Protein AF-A0A3C1R0D6-F1 (afdb_monomer_lite)

Secondary structure (DSSP, 8-state):
-------PPPSSPPP------TT--TTSSSS--SB-TTSSB---HHHHH---HHHHHH-

Foldseek 3Di:
DDDDDDDDDDPPPDDDDDDDDPPQDPLCELFQPDADPVRHRDDDPSNVVDDDVVVVVVD

Sequence (59 aa):
AAQTTSTRVSDSPPNVVVFLVDDMGLMDTSVPFLTGPDGSPARHPLNDLYRTPAMERLA

Structure (mmCIF, N/CA/C/O backbone):
data_AF-A0A3C1R0D6-F1
#
_entry.id   AF-A0A3C1R0D6-F1
#
loop_
_atom_site.group_PDB
_atom_site.id
_atom_site.type_symbol
_atom_site.label_atom_id
_atom_site.label_alt_id
_atom_site.label_comp_id
_atom_site.label_asym_id
_atom_site.label_entity_id
_atom_site.label_seq_id
_atom_site.pdbx_PDB_ins_code
_atom_site.Cartn_x
_atom_site.Cartn_y
_atom_site.Cartn_z
_atom_site.occupancy
_atom_site.B_iso_or_equiv
_atom_site.auth_seq_id
_atom_site.auth_comp_id
_atom_site.auth_asym_id
_atom_site.auth_atom_id
_atom_site.pdbx_PDB_model_num
ATOM 1 N N . ALA A 1 1 ? -48.360 6.321 4.474 1.00 41.22 1 ALA A N 1
ATOM 2 C CA . ALA A 1 1 ? -47.088 7.045 4.661 1.00 41.22 1 ALA A CA 1
ATOM 3 C C . ALA A 1 1 ? -46.191 6.198 5.556 1.00 41.22 1 ALA A C 1
ATOM 5 O O . ALA A 1 1 ? -46.502 6.051 6.730 1.00 41.22 1 ALA A O 1
ATOM 6 N N . ALA A 1 2 ? -45.171 5.550 4.990 1.00 48.22 2 ALA A N 1
ATOM 7 C CA . ALA A 1 2 ? -44.223 4.736 5.747 1.00 48.22 2 ALA A CA 1
ATOM 8 C C . ALA A 1 2 ? -43.112 5.648 6.284 1.00 48.22 2 ALA A C 1
ATOM 10 O O . ALA A 1 2 ? -42.469 6.351 5.507 1.00 4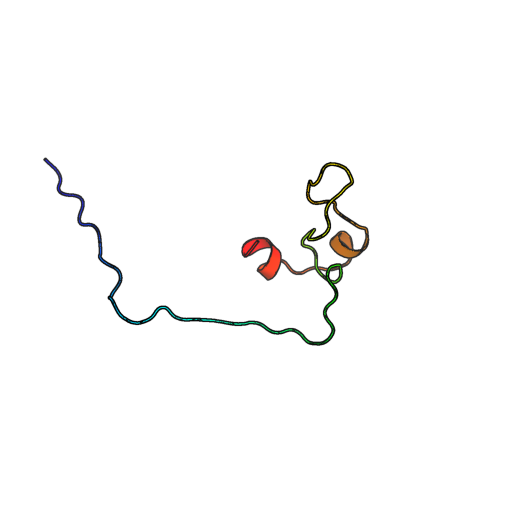8.22 2 ALA A O 1
ATOM 11 N N .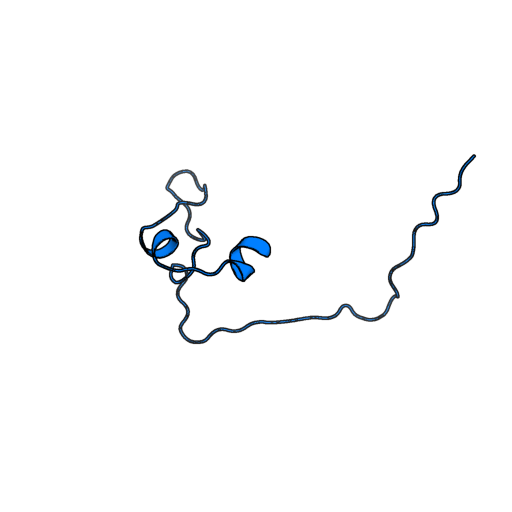 GLN A 1 3 ? -42.936 5.686 7.604 1.00 53.69 3 GLN A N 1
ATOM 12 C CA . GLN A 1 3 ? -41.848 6.427 8.237 1.00 53.69 3 GLN A CA 1
ATOM 13 C C . GLN A 1 3 ? -40.601 5.544 8.246 1.00 53.69 3 GLN A C 1
ATOM 15 O O . GLN A 1 3 ? -40.552 4.528 8.934 1.00 53.69 3 GLN A O 1
ATOM 20 N N . THR A 1 4 ? -39.603 5.934 7.458 1.00 52.56 4 THR A N 1
ATOM 21 C CA . THR A 1 4 ? -38.261 5.351 7.474 1.00 52.56 4 THR A CA 1
ATOM 22 C C . THR A 1 4 ? -37.563 5.778 8.763 1.00 52.56 4 THR A C 1
ATOM 24 O O . THR A 1 4 ? -37.148 6.927 8.908 1.00 52.56 4 THR A O 1
ATOM 27 N N . THR A 1 5 ? -37.447 4.868 9.726 1.00 53.53 5 THR A N 1
ATOM 28 C CA . THR A 1 5 ? -36.644 5.057 10.938 1.00 53.53 5 THR A CA 1
ATOM 29 C C . THR A 1 5 ? -35.162 5.079 10.572 1.00 53.53 5 THR A C 1
ATOM 31 O O . THR A 1 5 ? -34.564 4.040 10.312 1.00 53.53 5 THR A O 1
ATOM 34 N N . SER A 1 6 ? -34.575 6.275 10.539 1.00 58.94 6 SER A N 1
ATOM 35 C CA . SER A 1 6 ? -33.125 6.467 10.477 1.00 58.94 6 SER A CA 1
ATOM 36 C C . SER A 1 6 ? -32.523 6.139 11.846 1.00 58.94 6 SER A C 1
ATOM 38 O O . SER A 1 6 ? -32.684 6.899 12.804 1.00 58.94 6 SER A O 1
ATOM 40 N N . THR A 1 7 ? -31.887 4.972 11.961 1.00 64.94 7 THR A N 1
ATOM 41 C CA . THR A 1 7 ? -31.109 4.574 13.139 1.00 64.94 7 THR A CA 1
ATOM 42 C C . THR A 1 7 ? -29.952 5.553 13.306 1.00 64.94 7 THR A C 1
ATOM 44 O O . THR A 1 7 ? -29.016 5.553 12.509 1.00 64.94 7 THR A O 1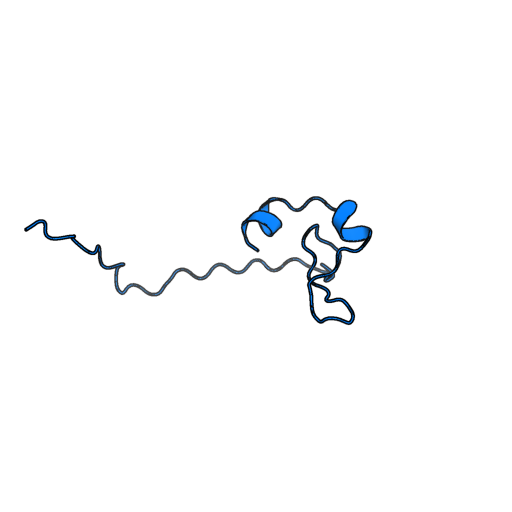
ATOM 47 N N . ARG A 1 8 ? -30.007 6.410 14.330 1.00 66.25 8 ARG A N 1
ATOM 48 C CA . ARG A 1 8 ? -28.862 7.253 14.681 1.00 66.25 8 ARG A CA 1
ATOM 49 C C . ARG A 1 8 ? -27.769 6.361 15.257 1.00 66.25 8 ARG A C 1
ATOM 51 O O . ARG A 1 8 ? -27.993 5.685 16.259 1.00 66.25 8 ARG A O 1
ATOM 58 N N . VAL A 1 9 ? -26.605 6.368 14.613 1.00 68.56 9 VAL A N 1
ATOM 59 C CA . VAL A 1 9 ? -25.362 5.854 15.193 1.00 68.56 9 VAL A CA 1
ATOM 60 C C . VAL A 1 9 ? -25.130 6.614 16.501 1.00 68.56 9 VAL A C 1
ATOM 62 O O . VAL A 1 9 ? -25.326 7.828 16.550 1.00 68.56 9 VAL A O 1
ATOM 65 N N . SER A 1 10 ? -24.818 5.896 17.576 1.00 67.31 10 SER A N 1
ATOM 66 C CA . SER A 1 10 ? -24.550 6.476 18.891 1.00 67.31 10 SER A CA 1
ATOM 67 C C . SER A 1 10 ? -23.471 7.557 18.804 1.00 67.31 10 SER A C 1
ATOM 69 O O . SER A 1 10 ? -22.452 7.349 18.153 1.00 67.31 10 SER A O 1
ATOM 71 N N . ASP A 1 11 ? -23.659 8.671 19.519 1.00 73.62 11 ASP A N 1
ATOM 72 C CA . ASP A 1 11 ? -22.727 9.818 19.605 1.00 73.62 11 ASP A CA 1
ATOM 73 C C . ASP A 1 11 ? -21.441 9.495 20.407 1.00 73.62 11 ASP A C 1
ATOM 75 O O . ASP A 1 11 ? -20.732 10.361 20.912 1.00 73.62 11 ASP A O 1
ATOM 79 N N . SER A 1 12 ? -21.163 8.201 20.583 1.00 80.88 12 SER A N 1
ATOM 80 C CA . SER A 1 12 ? -19.904 7.688 21.099 1.00 80.88 12 SER A CA 1
ATOM 81 C C . SER A 1 12 ? -18.796 7.999 20.093 1.00 80.88 12 SER A C 1
ATOM 83 O O . SER A 1 12 ? -19.025 7.814 18.894 1.00 80.88 12 SER A O 1
ATOM 85 N N . PRO A 1 13 ? -17.596 8.398 20.547 1.00 85.06 13 PRO A N 1
ATOM 86 C CA . PRO A 1 13 ? -16.465 8.595 19.653 1.00 85.06 13 PRO A CA 1
ATOM 87 C C . PRO A 1 13 ? -16.294 7.394 18.707 1.00 85.06 13 PRO A C 1
ATOM 89 O O . PRO A 1 13 ? -16.425 6.250 19.157 1.00 85.06 13 PRO A O 1
ATOM 92 N N . PRO A 1 14 ? -16.042 7.623 17.406 1.00 89.38 14 PRO A N 1
ATOM 93 C CA . PRO A 1 14 ? -15.888 6.536 16.453 1.00 89.38 14 PRO A CA 1
ATOM 94 C C . PRO A 1 14 ? -14.679 5.672 16.820 1.00 89.38 14 PRO A C 1
ATOM 96 O O . PRO A 1 14 ? -13.666 6.165 17.319 1.00 89.38 14 PRO A O 1
ATOM 99 N N . ASN A 1 15 ? -14.769 4.376 16.529 1.00 91.56 15 ASN A N 1
ATOM 100 C CA . ASN A 1 15 ? -13.627 3.481 16.670 1.00 91.56 15 ASN A CA 1
ATOM 101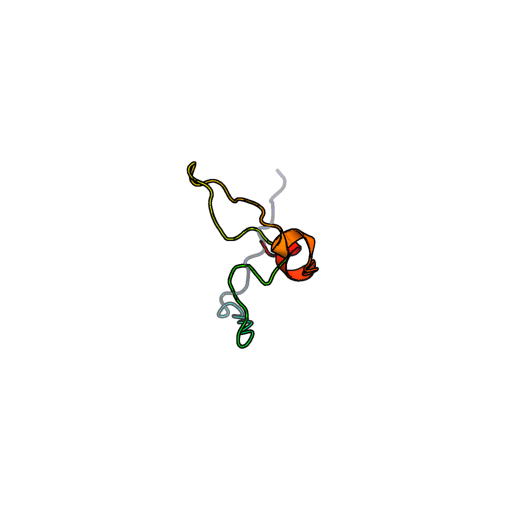 C C . ASN A 1 15 ? -12.572 3.841 15.620 1.00 91.56 15 ASN A C 1
ATOM 103 O O . ASN A 1 15 ? -12.876 3.897 14.428 1.00 91.56 15 ASN A O 1
ATOM 107 N N . VAL A 1 16 ? -11.331 4.041 16.056 1.00 93.12 16 VAL A N 1
ATOM 108 C CA . VAL A 1 16 ? -10.186 4.266 15.170 1.00 93.12 16 VAL A CA 1
ATOM 109 C C . VAL A 1 16 ? -9.317 3.017 15.192 1.00 93.12 16 VAL A C 1
ATOM 111 O O . VAL A 1 16 ? -8.887 2.578 16.257 1.00 93.12 16 VAL A O 1
ATOM 114 N N . VAL A 1 17 ? -9.061 2.445 14.017 1.00 92.38 17 VAL A N 1
ATOM 115 C CA . VAL A 1 17 ? -8.183 1.282 13.848 1.00 92.38 17 VAL A CA 1
ATOM 116 C C . VAL A 1 17 ? -7.068 1.672 12.888 1.00 92.38 17 VAL A C 1
ATOM 118 O O . VAL A 1 17 ? -7.340 2.095 11.768 1.00 92.38 17 VAL A O 1
ATOM 121 N N . VAL A 1 18 ? -5.819 1.543 13.336 1.00 94.31 18 VAL A N 1
ATOM 122 C CA . VAL A 1 18 ? -4.624 1.843 12.539 1.00 94.31 18 VAL A CA 1
ATOM 123 C C . VAL A 1 18 ? -3.829 0.559 12.362 1.00 94.31 18 VAL A C 1
ATOM 125 O O . VAL A 1 18 ? -3.467 -0.088 13.343 1.00 94.31 18 VAL A O 1
ATOM 128 N N . PHE A 1 19 ? -3.545 0.213 11.110 1.00 92.69 19 PHE A N 1
ATOM 129 C CA . PHE A 1 19 ? -2.624 -0.859 10.759 1.00 92.69 19 PHE A CA 1
ATOM 130 C C . PHE A 1 19 ? -1.326 -0.222 10.270 1.00 92.69 19 PHE A C 1
ATOM 132 O O . PHE A 1 19 ? -1.303 0.396 9.209 1.00 92.69 19 PHE A O 1
ATOM 139 N N . LEU A 1 20 ? -0.265 -0.344 11.065 1.00 94.56 20 LEU A N 1
ATOM 140 C CA . LEU A 1 20 ? 1.086 0.042 10.672 1.00 94.56 20 LEU A CA 1
ATOM 141 C C . LEU A 1 20 ? 1.854 -1.232 10.340 1.00 94.56 20 LEU A C 1
ATOM 143 O O . LEU A 1 20 ? 1.976 -2.114 11.191 1.00 94.56 20 LEU A O 1
ATOM 147 N N . VAL A 1 21 ? 2.340 -1.324 9.108 1.00 91.00 21 VAL A N 1
ATOM 148 C CA . VAL A 1 21 ? 3.182 -2.434 8.666 1.00 91.00 21 VAL A CA 1
ATOM 149 C C . VAL A 1 21 ? 4.599 -1.910 8.495 1.00 91.00 21 VAL A C 1
ATOM 151 O O . VAL A 1 21 ? 4.799 -0.882 7.851 1.00 91.00 21 VAL A O 1
ATOM 154 N N . ASP A 1 22 ? 5.553 -2.593 9.117 1.00 93.81 22 ASP A N 1
ATOM 155 C CA . ASP A 1 22 ? 6.963 -2.210 9.095 1.00 93.81 22 ASP A CA 1
ATOM 156 C C . ASP A 1 22 ? 7.583 -2.464 7.717 1.00 93.81 22 ASP A C 1
ATOM 158 O O . ASP A 1 22 ? 7.236 -3.450 7.062 1.00 93.81 22 ASP A O 1
ATOM 162 N N . ASP A 1 23 ? 8.457 -1.556 7.277 1.00 90.69 23 ASP A N 1
ATOM 163 C CA . ASP A 1 23 ? 9.202 -1.613 6.008 1.00 90.69 23 ASP A CA 1
ATOM 164 C C . ASP A 1 23 ? 8.375 -1.917 4.735 1.00 90.69 23 ASP A C 1
ATOM 166 O O . ASP A 1 23 ? 8.923 -2.311 3.705 1.00 90.69 23 ASP A O 1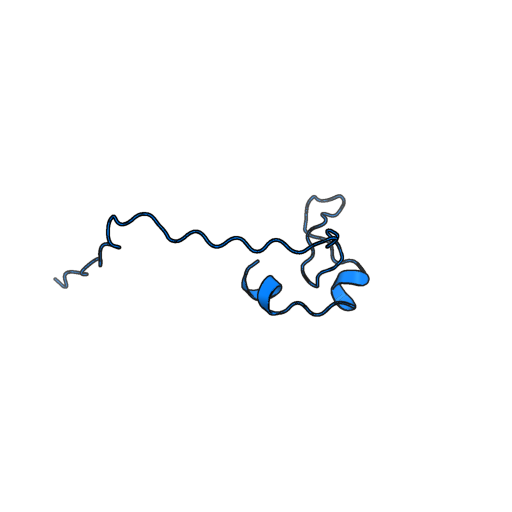
ATOM 170 N N . MET A 1 24 ? 7.054 -1.707 4.757 1.00 90.69 24 MET A N 1
ATOM 171 C CA . MET A 1 24 ? 6.196 -1.961 3.597 1.00 90.69 24 MET A CA 1
ATOM 172 C C . MET A 1 24 ? 6.268 -0.800 2.601 1.00 90.69 24 MET A C 1
ATOM 174 O O . MET A 1 24 ? 5.791 0.307 2.867 1.00 90.69 24 MET A O 1
ATOM 178 N N . GLY A 1 25 ? 6.836 -1.060 1.423 1.00 89.06 25 GLY A N 1
ATOM 179 C CA . GLY A 1 25 ? 6.883 -0.100 0.332 1.00 89.06 25 GLY A CA 1
ATOM 180 C C . GLY A 1 25 ? 5.527 0.100 -0.348 1.00 89.06 25 GLY A C 1
ATOM 181 O O . GLY A 1 25 ? 4.629 -0.737 -0.295 1.00 89.06 25 GLY A O 1
ATOM 182 N N . LEU A 1 26 ? 5.402 1.205 -1.089 1.00 86.81 26 LEU A N 1
ATOM 183 C CA . LEU A 1 26 ? 4.185 1.554 -1.837 1.00 86.81 26 LEU A CA 1
ATOM 184 C C . LEU A 1 26 ? 3.786 0.502 -2.889 1.00 86.81 26 LEU A C 1
ATOM 186 O O . LEU A 1 26 ? 2.620 0.394 -3.262 1.00 86.81 26 LEU A O 1
ATOM 190 N N . MET A 1 27 ? 4.770 -0.251 -3.384 1.00 86.62 27 MET A N 1
ATOM 191 C CA . MET A 1 27 ? 4.595 -1.292 -4.397 1.00 86.62 27 MET A CA 1
ATOM 192 C C . MET A 1 27 ? 4.534 -2.706 -3.798 1.00 86.62 27 MET A C 1
ATOM 194 O O . MET A 1 27 ? 4.281 -3.651 -4.544 1.00 86.62 27 MET A O 1
ATOM 198 N N . ASP A 1 28 ? 4.723 -2.867 -2.480 1.00 91.00 28 ASP A N 1
ATOM 199 C CA . ASP A 1 28 ? 4.740 -4.170 -1.791 1.00 91.00 28 ASP A CA 1
ATOM 200 C C . ASP A 1 28 ? 3.331 -4.652 -1.416 1.00 91.00 28 ASP A C 1
ATOM 202 O O . ASP A 1 28 ? 3.037 -5.080 -0.301 1.00 91.00 28 ASP A O 1
ATOM 206 N N . THR A 1 29 ? 2.410 -4.524 -2.362 1.00 91.06 29 THR A N 1
ATOM 207 C CA . THR A 1 29 ? 0.983 -4.794 -2.185 1.00 91.06 29 THR A CA 1
ATOM 208 C C . THR A 1 29 ? 0.341 -5.028 -3.544 1.00 91.06 29 THR A C 1
ATOM 210 O O . THR A 1 29 ? 0.851 -4.553 -4.557 1.00 91.06 29 THR A O 1
ATOM 213 N N . SER A 1 30 ? -0.779 -5.747 -3.606 1.00 90.62 30 SER A N 1
ATOM 214 C CA . SER A 1 30 ? -1.500 -5.963 -4.864 1.00 90.62 30 SER A CA 1
ATOM 215 C C . SER A 1 30 ? -2.335 -4.757 -5.319 1.00 90.62 30 SER A C 1
ATOM 217 O O . SER A 1 30 ? -2.813 -4.719 -6.456 1.00 90.62 30 SER A O 1
ATOM 219 N N . VAL A 1 31 ? -2.449 -3.727 -4.473 1.00 90.88 31 VAL A N 1
ATOM 220 C CA . VAL A 1 31 ? -3.163 -2.475 -4.767 1.00 90.88 31 VAL A CA 1
ATOM 221 C C . VAL A 1 31 ? -2.259 -1.487 -5.531 1.00 90.88 31 VAL A C 1
ATOM 223 O O . VAL A 1 31 ? -1.155 -1.186 -5.070 1.00 90.88 31 VAL A O 1
ATOM 226 N N . PRO A 1 32 ? -2.695 -0.934 -6.681 1.00 91.62 32 PRO A N 1
ATOM 227 C CA . PRO A 1 32 ? -1.911 0.040 -7.436 1.00 91.62 32 PRO A CA 1
ATOM 228 C C . PRO A 1 32 ? -2.004 1.432 -6.803 1.00 91.62 32 PRO A C 1
ATOM 230 O O . PRO A 1 32 ? -2.900 2.214 -7.112 1.00 91.62 32 PRO A O 1
ATOM 233 N N . PHE A 1 33 ? -1.070 1.752 -5.912 1.00 89.25 33 PHE A N 1
ATOM 234 C CA . PHE A 1 33 ? -1.019 3.075 -5.284 1.00 89.25 33 PHE A CA 1
ATOM 235 C C . PHE A 1 33 ? -0.289 4.142 -6.113 1.00 89.25 33 PHE A C 1
ATOM 237 O O . PHE A 1 33 ? -0.494 5.334 -5.892 1.00 89.25 33 PHE A O 1
ATOM 244 N N . LEU A 1 34 ? 0.579 3.739 -7.043 1.00 89.88 34 LEU A N 1
ATOM 245 C CA . LEU A 1 34 ? 1.292 4.663 -7.925 1.00 89.88 34 LEU A CA 1
ATOM 246 C C . LEU A 1 34 ? 0.417 5.075 -9.110 1.00 89.88 34 LEU A C 1
ATOM 248 O O . LEU A 1 34 ? -0.348 4.269 -9.639 1.00 89.88 34 LEU A O 1
ATOM 252 N N . THR A 1 35 ? 0.556 6.327 -9.542 1.00 90.06 35 THR A N 1
ATOM 253 C CA . THR A 1 35 ? -0.173 6.873 -10.688 1.00 90.06 35 THR A CA 1
ATOM 254 C C . THR A 1 35 ? 0.701 6.952 -11.932 1.00 90.06 35 THR A C 1
ATOM 256 O O . THR A 1 35 ? 1.908 7.197 -11.871 1.00 90.06 35 THR A O 1
ATOM 259 N N . GLY A 1 36 ? 0.076 6.715 -13.082 1.00 86.31 36 GLY A N 1
ATOM 260 C CA . GLY A 1 36 ? 0.684 6.896 -14.388 1.00 86.31 36 GLY A CA 1
ATOM 261 C C . GLY A 1 36 ? 0.783 8.373 -14.792 1.00 86.31 36 GLY A C 1
ATOM 262 O O . GLY A 1 36 ? 0.343 9.266 -14.064 1.00 86.31 36 GLY A O 1
ATOM 263 N N . PRO A 1 37 ? 1.329 8.655 -15.988 1.00 87.81 37 PRO A N 1
ATOM 264 C CA . PRO A 1 37 ? 1.453 10.015 -16.526 1.00 87.81 37 PRO A CA 1
ATOM 265 C C . PRO A 1 37 ? 0.123 10.774 -16.671 1.00 87.81 37 PRO A C 1
ATOM 267 O O . PRO A 1 37 ? 0.118 11.997 -16.760 1.00 87.81 37 PRO A O 1
ATOM 270 N N . ASP A 1 38 ? -0.994 10.052 -16.719 1.00 91.25 38 ASP A N 1
ATOM 271 C CA . ASP A 1 38 ? -2.361 10.566 -16.804 1.00 91.25 38 ASP A CA 1
ATOM 272 C C . ASP A 1 38 ? -3.005 10.816 -15.427 1.00 91.25 38 ASP A C 1
ATOM 274 O O . ASP A 1 38 ? -4.142 11.277 -15.352 1.00 91.25 38 ASP A O 1
ATOM 278 N N . GLY A 1 39 ? -2.290 10.524 -14.335 1.00 88.62 39 GLY A N 1
ATOM 279 C CA . GLY A 1 39 ? -2.798 10.629 -12.968 1.00 88.62 39 GLY A CA 1
ATOM 280 C C . GLY A 1 39 ? -3.694 9.463 -12.539 1.00 88.62 39 GLY A C 1
ATOM 281 O O . GLY A 1 39 ? -4.166 9.466 -11.402 1.00 88.62 39 GLY A O 1
ATOM 282 N N . SER A 1 40 ? -3.908 8.459 -13.396 1.00 89.56 40 SER A N 1
ATOM 283 C CA . SER A 1 40 ? -4.694 7.266 -13.067 1.00 89.56 40 SER A CA 1
ATOM 284 C C . SER A 1 40 ? -3.838 6.230 -12.332 1.00 89.56 40 SER A C 1
ATOM 286 O O . SER A 1 40 ? -2.644 6.128 -12.622 1.00 89.56 40 SER A O 1
ATOM 288 N N . PRO A 1 41 ? -4.404 5.418 -11.420 1.00 89.88 41 PRO A N 1
ATOM 289 C CA . PRO A 1 41 ? -3.687 4.298 -10.812 1.00 89.88 41 PRO A CA 1
ATOM 290 C C . PRO A 1 41 ? -3.105 3.358 -11.873 1.00 89.88 41 PRO A C 1
ATOM 292 O O . PRO A 1 41 ? -3.823 2.863 -12.744 1.00 89.88 41 PRO A O 1
ATOM 295 N N . ALA A 1 42 ? -1.804 3.098 -11.791 1.00 89.62 42 ALA A N 1
ATOM 296 C CA . ALA A 1 42 ? -1.084 2.242 -12.719 1.00 89.62 42 ALA A CA 1
ATOM 297 C C . ALA A 1 42 ? -0.639 0.961 -12.010 1.00 89.62 42 ALA A C 1
ATOM 299 O O . ALA A 1 42 ? -0.045 0.995 -10.932 1.00 89.62 42 ALA A O 1
ATOM 300 N N . ARG A 1 43 ? -0.922 -0.193 -12.624 1.00 89.38 43 ARG A N 1
ATOM 301 C CA . ARG A 1 43 ? -0.435 -1.480 -12.115 1.00 89.38 43 ARG A CA 1
ATOM 302 C C . ARG A 1 43 ? 1.020 -1.682 -12.527 1.00 89.38 43 ARG A C 1
ATOM 304 O O . ARG A 1 43 ? 1.386 -1.466 -13.682 1.00 89.38 43 ARG A O 1
ATOM 311 N N . HIS A 1 44 ? 1.827 -2.138 -11.579 1.00 89.38 44 HIS A N 1
ATOM 312 C CA . HIS A 1 44 ? 3.230 -2.486 -11.763 1.00 89.38 44 HIS A CA 1
ATOM 313 C C . HIS A 1 44 ? 3.459 -3.983 -11.505 1.00 89.38 44 HIS A C 1
ATOM 315 O O . HIS A 1 44 ? 2.651 -4.605 -10.816 1.00 89.38 44 HIS A O 1
ATOM 321 N N . PRO A 1 45 ? 4.580 -4.571 -11.974 1.00 91.75 45 PRO A N 1
ATOM 322 C CA . PRO A 1 45 ? 4.827 -6.011 -11.844 1.00 91.75 45 PRO A CA 1
ATOM 323 C C . PRO A 1 45 ? 4.728 -6.554 -10.410 1.00 91.75 45 PRO A C 1
ATOM 325 O O . PRO A 1 45 ? 4.281 -7.679 -10.203 1.00 91.75 45 PRO A O 1
ATOM 328 N N . LEU A 1 46 ? 5.103 -5.752 -9.407 1.00 90.56 46 LEU A N 1
ATOM 329 C CA . LEU A 1 46 ? 5.002 -6.145 -7.998 1.00 90.56 46 LEU A CA 1
ATOM 330 C C . LEU A 1 46 ? 3.548 -6.286 -7.521 1.00 90.56 46 LEU A C 1
ATOM 332 O O . LEU A 1 46 ? 3.265 -7.162 -6.706 1.00 90.56 46 LEU A O 1
ATOM 336 N N . ASN A 1 47 ? 2.609 -5.520 -8.086 1.00 90.25 47 ASN A N 1
ATOM 337 C CA . ASN A 1 47 ? 1.190 -5.632 -7.745 1.00 90.25 47 ASN A CA 1
ATOM 338 C C . ASN A 1 47 ? 0.555 -6.944 -8.240 1.00 90.25 47 ASN A C 1
ATOM 340 O O . ASN A 1 47 ? -0.499 -7.335 -7.748 1.00 90.25 47 ASN A O 1
ATOM 344 N N . ASP A 1 48 ? 1.175 -7.618 -9.212 1.00 90.56 48 ASP A N 1
ATOM 345 C CA . ASP A 1 48 ? 0.766 -8.951 -9.673 1.00 90.56 48 ASP A CA 1
ATOM 346 C C . ASP A 1 48 ? 1.482 -10.084 -8.923 1.00 90.56 48 ASP A C 1
ATOM 348 O O . ASP A 1 48 ? 0.988 -11.213 -8.872 1.00 90.56 48 ASP A O 1
ATOM 352 N N . LEU A 1 49 ? 2.649 -9.789 -8.340 1.00 92.06 49 LEU A N 1
ATOM 353 C CA . LEU A 1 49 ? 3.435 -10.741 -7.561 1.00 92.06 49 LEU A CA 1
ATOM 354 C C . LEU A 1 49 ? 2.864 -10.925 -6.150 1.00 92.06 49 LEU A C 1
ATOM 356 O O . LEU A 1 49 ? 2.695 -12.057 -5.688 1.00 92.06 49 LEU A O 1
ATOM 360 N N . TYR A 1 50 ? 2.584 -9.820 -5.460 1.00 91.69 50 TYR A N 1
ATOM 361 C CA . TYR A 1 50 ? 2.045 -9.847 -4.105 1.00 91.69 50 TYR A CA 1
ATOM 362 C C . TYR A 1 50 ? 0.550 -10.172 -4.100 1.00 91.69 50 TYR A C 1
ATOM 364 O O . TYR A 1 50 ? -0.169 -9.931 -5.065 1.00 91.69 50 TYR A O 1
ATOM 372 N N . ARG A 1 51 ? 0.068 -10.741 -2.990 1.00 93.75 51 ARG A N 1
ATOM 373 C CA . ARG A 1 51 ? -1.351 -11.064 -2.787 1.00 93.75 51 ARG A CA 1
ATOM 374 C C . ARG A 1 51 ? -1.828 -10.492 -1.459 1.00 93.75 51 ARG A C 1
ATOM 376 O O . ARG A 1 51 ? -1.614 -11.109 -0.417 1.00 93.75 51 ARG A O 1
ATOM 383 N N . THR A 1 52 ? -2.501 -9.343 -1.495 1.00 93.12 52 THR A N 1
ATOM 384 C CA . THR A 1 52 ? -3.048 -8.662 -0.309 1.00 93.12 52 THR A CA 1
ATOM 385 C C . THR A 1 52 ? -4.564 -8.414 -0.450 1.00 93.12 52 THR A C 1
ATOM 387 O O . THR A 1 52 ? -5.025 -7.275 -0.406 1.00 93.12 52 THR A O 1
ATOM 390 N N . PRO A 1 53 ? -5.399 -9.475 -0.541 1.00 93.94 53 PRO A N 1
ATOM 391 C CA . PRO A 1 53 ? -6.832 -9.354 -0.861 1.00 93.94 53 PRO A CA 1
ATOM 392 C C . PRO A 1 53 ? -7.648 -8.576 0.183 1.00 93.94 53 PRO A C 1
ATOM 394 O O . PRO A 1 53 ? -8.690 -8.000 -0.123 1.00 93.94 53 PRO A O 1
ATOM 397 N N . ALA A 1 54 ? -7.190 -8.543 1.438 1.00 94.50 54 ALA A N 1
ATOM 398 C CA . ALA A 1 54 ? -7.820 -7.729 2.474 1.00 94.50 54 ALA A CA 1
ATOM 399 C C . ALA A 1 54 ? -7.622 -6.225 2.222 1.00 94.50 54 ALA A C 1
ATOM 401 O O . ALA A 1 54 ? -8.543 -5.449 2.462 1.00 94.50 54 ALA A O 1
ATOM 402 N N . MET A 1 55 ? -6.449 -5.828 1.713 1.00 93.06 55 MET A N 1
ATOM 403 C CA . MET A 1 55 ? -6.169 -4.440 1.338 1.00 93.06 55 MET A CA 1
ATOM 404 C C . MET A 1 55 ? -6.936 -4.052 0.073 1.00 93.06 55 MET A C 1
ATOM 406 O O . MET A 1 55 ? -7.490 -2.963 0.031 1.00 93.06 55 MET A O 1
ATOM 410 N N . GLU A 1 56 ? -7.055 -4.954 -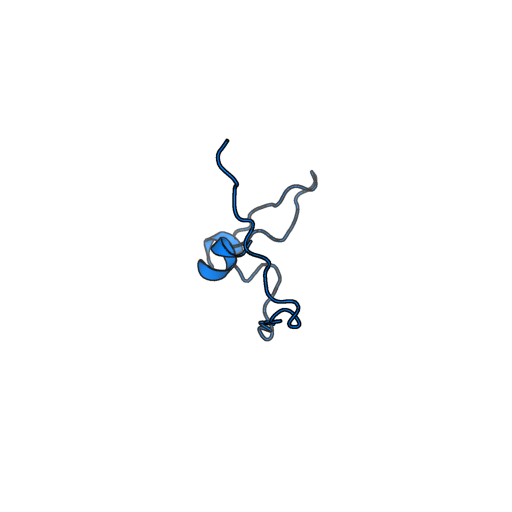0.906 1.00 90.25 56 GLU A N 1
ATOM 411 C CA . GLU A 1 56 ? -7.889 -4.737 -2.102 1.00 90.25 56 GLU A CA 1
ATOM 412 C C . GLU A 1 56 ? -9.361 -4.505 -1.762 1.00 90.25 56 GLU A C 1
ATOM 414 O O . GLU A 1 56 ? -10.019 -3.694 -2.398 1.00 90.25 56 GLU A O 1
ATOM 419 N N . ARG A 1 57 ? -9.890 -5.210 -0.755 1.00 93.62 57 ARG A N 1
ATOM 420 C CA . ARG A 1 57 ? -11.271 -5.018 -0.295 1.00 93.62 57 ARG A CA 1
ATOM 421 C C . ARG A 1 57 ? -11.472 -3.692 0.448 1.00 93.62 57 ARG A C 1
ATOM 423 O O . ARG A 1 57 ? -12.611 -3.245 0.571 1.00 93.62 57 ARG A O 1
ATOM 430 N N . LEU A 1 58 ? -10.404 -3.136 1.017 1.00 90.06 58 LEU A N 1
ATOM 431 C CA . LEU A 1 58 ? -10.438 -1.893 1.786 1.00 90.06 58 LEU A CA 1
ATOM 432 C C . LEU A 1 58 ? -10.247 -0.646 0.905 1.00 90.06 58 LEU A C 1
ATOM 434 O O . LEU A 1 58 ? -10.723 0.419 1.293 1.00 90.06 58 LEU A O 1
ATOM 438 N N . ALA A 1 59 ? -9.534 -0.786 -0.217 1.00 83.56 59 ALA A N 1
ATOM 439 C CA . ALA A 1 59 ? -9.263 0.268 -1.198 1.00 83.56 59 ALA A CA 1
ATOM 440 C C . ALA A 1 59 ? -10.502 0.622 -2.036 1.00 83.56 59 ALA A C 1
ATOM 442 O O . ALA A 1 59 ? -10.648 1.825 -2.352 1.00 83.56 59 ALA A O 1
#

Radius of gyration: 18.6 Å; chains: 1; bounding box: 56×22×38 Å

pLDDT: mean 84.58, std 13.16, range [41.22, 94.56]